Protein AF-A0A537H6X4-F1 (afdb_monomer_lite)

pLDDT: mean 89.97, std 8.45, range [54.62, 97.06]

Foldseek 3Di:
DDVVVVVVVLVVVLVVCCVVCVNVDDSLVSLLVVQVVCVVVVVDDPVNNVVSCVSNVVVVHDNDD

Secondary structure (DSSP, 8-sta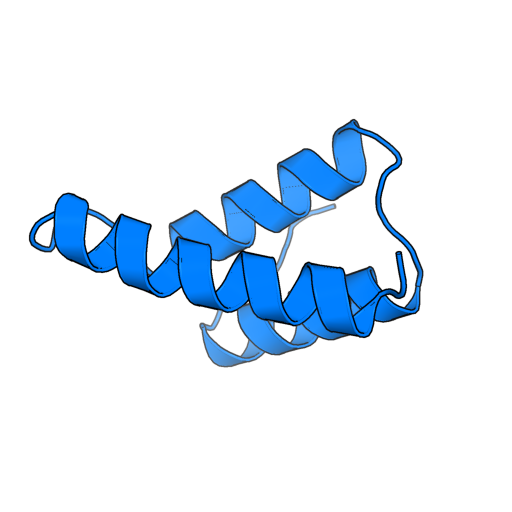te):
--HHHHHHHHHHHHHHHHHHTTTSS-HHHHHHHHHHHHHHTT---HHHHHHHHHHHHHTT-----

Structure (mmCIF, N/CA/C/O backbone):
data_AF-A0A537H6X4-F1
#
_entry.id   AF-A0A537H6X4-F1
#
loop_
_atom_site.group_PDB
_atom_site.id
_atom_site.type_symbol
_atom_site.label_atom_id
_atom_site.label_alt_id
_atom_site.label_comp_id
_atom_site.label_asym_id
_atom_site.label_entity_id
_atom_site.label_seq_id
_atom_site.pdbx_PDB_ins_code
_atom_site.Cartn_x
_atom_site.Cartn_y
_atom_site.Cartn_z
_atom_site.occupancy
_atom_site.B_iso_or_equiv
_atom_site.auth_seq_id
_atom_site.auth_comp_id
_atom_site.auth_asym_id
_atom_site.auth_atom_id
_atom_site.pdbx_PDB_model_num
ATOM 1 N N . MET A 1 1 ? 0.017 -5.258 -17.079 1.00 61.19 1 MET A N 1
ATOM 2 C CA . MET A 1 1 ? -0.644 -4.214 -16.263 1.00 61.19 1 MET A CA 1
ATOM 3 C C . MET A 1 1 ? 0.414 -3.184 -15.909 1.00 61.19 1 MET A C 1
ATOM 5 O O . MET A 1 1 ? 1.501 -3.609 -15.541 1.00 61.19 1 MET A O 1
ATOM 9 N N . ARG A 1 2 ? 0.195 -1.881 -16.125 1.00 86.00 2 ARG A N 1
ATOM 10 C CA . ARG A 1 2 ? 1.238 -0.876 -15.844 1.00 86.00 2 ARG A CA 1
ATOM 11 C C . ARG A 1 2 ? 1.249 -0.577 -14.348 1.00 86.00 2 ARG A C 1
ATOM 13 O O . ARG A 1 2 ? 0.186 -0.578 -13.736 1.00 86.00 2 ARG A O 1
ATOM 20 N N . ASP A 1 3 ? 2.406 -0.236 -13.784 1.00 87.69 3 ASP A N 1
ATOM 21 C CA . ASP A 1 3 ? 2.540 0.131 -12.361 1.00 87.69 3 ASP A CA 1
ATOM 22 C C . ASP A 1 3 ? 1.511 1.190 -11.935 1.00 87.69 3 ASP A C 1
ATOM 24 O O . ASP A 1 3 ? 0.969 1.135 -10.838 1.00 87.69 3 ASP A O 1
ATOM 28 N N . ARG A 1 4 ? 1.172 2.126 -12.831 1.00 90.00 4 ARG A N 1
ATOM 29 C CA . ARG A 1 4 ? 0.128 3.136 -12.605 1.00 90.00 4 ARG A CA 1
ATOM 30 C C . ARG A 1 4 ? -1.252 2.537 -12.337 1.00 90.00 4 ARG A C 1
ATOM 32 O O . ARG A 1 4 ? -1.959 3.024 -11.463 1.00 90.00 4 ARG A O 1
ATOM 39 N N . ASP A 1 5 ? -1.628 1.505 -13.085 1.00 93.50 5 ASP A N 1
ATOM 40 C CA . ASP A 1 5 ? -2.930 0.853 -12.941 1.00 93.50 5 ASP A CA 1
ATOM 41 C C . ASP A 1 5 ? -2.991 0.102 -11.592 1.00 93.50 5 ASP A C 1
ATOM 43 O O . ASP A 1 5 ? -3.999 0.170 -10.893 1.00 93.50 5 ASP A O 1
ATOM 47 N N . VAL A 1 6 ? -1.876 -0.520 -11.175 1.00 91.81 6 VAL A N 1
ATOM 48 C CA . VAL A 1 6 ? -1.728 -1.159 -9.851 1.00 91.81 6 VAL A CA 1
ATOM 49 C C . VAL A 1 6 ? -1.837 -0.127 -8.726 1.00 91.81 6 VAL A C 1
ATOM 51 O O . VAL A 1 6 ? -2.594 -0.326 -7.783 1.00 91.81 6 VAL A O 1
ATOM 54 N N . MET A 1 7 ? -1.103 0.986 -8.818 1.00 93.88 7 MET A N 1
ATOM 55 C CA . MET A 1 7 ? -1.105 2.031 -7.787 1.00 93.88 7 MET A CA 1
ATOM 56 C C . MET A 1 7 ? -2.499 2.642 -7.605 1.00 93.88 7 MET A C 1
ATOM 58 O O . MET A 1 7 ? -2.961 2.769 -6.474 1.00 93.88 7 MET A O 1
ATOM 62 N N . ASN A 1 8 ? -3.205 2.912 -8.708 1.00 95.31 8 ASN A N 1
ATOM 63 C CA . ASN A 1 8 ? -4.590 3.381 -8.662 1.00 95.31 8 ASN A CA 1
ATOM 64 C C . ASN A 1 8 ? -5.522 2.369 -7.975 1.00 95.31 8 ASN A C 1
ATOM 66 O O . ASN A 1 8 ? -6.388 2.761 -7.196 1.00 95.31 8 ASN A O 1
ATOM 70 N N . LEU A 1 9 ? -5.355 1.070 -8.248 1.00 95.44 9 LEU A N 1
ATOM 71 C CA . LEU A 1 9 ? -6.145 0.027 -7.592 1.00 95.44 9 LEU A CA 1
ATOM 72 C C . LEU A 1 9 ? -5.873 -0.014 -6.081 1.00 95.44 9 LEU A C 1
ATOM 74 O O . LEU A 1 9 ? -6.810 -0.111 -5.291 1.00 95.44 9 LEU A O 1
ATOM 78 N N . LEU A 1 10 ? -4.607 0.096 -5.670 1.00 95.50 10 LEU A N 1
ATOM 79 C CA . LEU A 1 10 ? -4.228 0.127 -4.256 1.00 95.50 10 LEU A CA 1
ATOM 80 C C . LEU A 1 10 ? -4.815 1.346 -3.529 1.00 95.50 10 LEU A C 1
ATOM 82 O O . LEU A 1 10 ? -5.231 1.211 -2.381 1.00 95.50 10 LEU A O 1
ATOM 86 N N . ASP A 1 11 ? -4.917 2.503 -4.185 1.00 95.88 11 ASP A N 1
ATOM 87 C CA . ASP A 1 11 ? -5.610 3.670 -3.620 1.00 95.88 11 ASP A CA 1
ATOM 88 C C . ASP A 1 11 ? -7.121 3.431 -3.466 1.00 95.88 11 ASP A C 1
ATOM 90 O O . ASP A 1 11 ? -7.726 3.811 -2.467 1.00 95.88 11 ASP A O 1
ATOM 94 N N . GLN A 1 12 ? -7.768 2.774 -4.432 1.00 97.06 12 GLN A N 1
ATOM 95 C CA . GLN A 1 12 ? -9.197 2.455 -4.326 1.00 97.06 12 GLN A CA 1
ATOM 96 C C . GLN A 1 12 ? -9.482 1.460 -3.195 1.00 97.06 12 GLN A C 1
ATOM 98 O O . GLN A 1 12 ? -10.468 1.604 -2.466 1.00 97.06 12 GLN A O 1
ATOM 103 N N . LEU A 1 13 ? -8.604 0.470 -3.026 1.00 96.44 13 LEU A N 1
ATOM 104 C CA . LEU A 1 13 ? -8.684 -0.501 -1.939 1.00 96.44 13 LEU A CA 1
ATOM 105 C C . LEU A 1 13 ? -8.457 0.144 -0.568 1.00 96.44 13 LEU A C 1
ATOM 107 O O . LEU A 1 13 ? -9.118 -0.260 0.385 1.00 96.44 13 LEU A O 1
ATOM 111 N N . GLU A 1 14 ? -7.613 1.178 -0.469 1.00 95.94 14 GLU A N 1
ATOM 112 C CA . GLU A 1 14 ? -7.474 1.982 0.751 1.00 95.94 14 GLU A CA 1
ATOM 113 C C . GLU A 1 14 ? -8.832 2.567 1.151 1.00 95.94 14 GLU A C 1
ATOM 115 O O . GLU A 1 14 ? -9.317 2.338 2.259 1.00 95.94 14 GLU A O 1
ATOM 120 N N . LEU A 1 15 ? -9.484 3.283 0.229 1.00 95.50 15 LEU A N 1
ATOM 121 C CA . LEU A 1 15 ? -10.772 3.931 0.487 1.00 95.50 15 LEU A CA 1
ATOM 122 C C . LEU A 1 15 ? -11.842 2.922 0.917 1.00 95.50 15 LEU A C 1
ATOM 124 O O . LEU A 1 15 ? -12.629 3.197 1.827 1.00 95.50 15 LEU A O 1
ATOM 128 N N . TYR A 1 16 ? -11.863 1.749 0.283 1.00 96.06 16 TYR A N 1
ATOM 129 C CA . TYR A 1 16 ? -12.754 0.662 0.667 1.00 96.06 16 TYR A CA 1
ATOM 130 C C . TYR A 1 16 ? -12.439 0.135 2.073 1.00 96.06 16 TYR A C 1
ATOM 132 O O . TYR A 1 16 ? -13.344 0.039 2.903 1.00 96.06 16 TYR A O 1
ATOM 140 N N . ALA A 1 17 ? -11.170 -0.156 2.366 1.00 94.56 17 ALA A N 1
ATOM 141 C CA . ALA A 1 17 ? -10.738 -0.693 3.653 1.00 94.56 17 ALA A CA 1
ATOM 142 C C . ALA A 1 17 ? -11.057 0.265 4.809 1.00 94.56 17 ALA A C 1
ATOM 144 O O . ALA A 1 17 ? -11.591 -0.162 5.832 1.00 94.56 17 ALA A O 1
ATOM 145 N N . LEU A 1 18 ? -10.820 1.567 4.628 1.00 94.38 18 LEU A N 1
ATOM 146 C CA . LEU A 1 18 ? -11.164 2.587 5.621 1.00 94.38 18 LEU A CA 1
ATOM 147 C C . LEU A 1 18 ? -12.676 2.687 5.840 1.00 94.38 18 LEU A C 1
ATOM 149 O O . LEU A 1 18 ? -13.134 2.785 6.979 1.00 94.38 18 LEU A O 1
ATOM 153 N N . ARG A 1 19 ? -13.464 2.632 4.757 1.00 93.94 19 ARG A N 1
ATOM 154 C CA . ARG A 1 19 ? -14.930 2.672 4.830 1.00 93.94 19 ARG A CA 1
ATOM 155 C C . ARG A 1 19 ? -15.482 1.465 5.587 1.00 93.94 19 ARG A C 1
ATOM 157 O O . ARG A 1 19 ? -16.318 1.629 6.472 1.00 93.94 19 ARG A O 1
ATOM 164 N N . VAL A 1 20 ? -15.030 0.262 5.240 1.00 94.62 20 VAL A N 1
ATOM 165 C CA . VAL A 1 20 ? -15.500 -0.986 5.859 1.00 94.62 20 VAL A CA 1
ATOM 166 C C . VAL A 1 20 ? -15.001 -1.124 7.294 1.00 94.62 20 VAL A C 1
ATOM 168 O O . VAL A 1 20 ? -15.742 -1.604 8.149 1.00 94.62 20 VAL A O 1
ATOM 171 N N . GLY A 1 21 ? -13.793 -0.641 7.584 1.00 88.75 21 GLY A N 1
ATOM 172 C CA . GLY A 1 21 ? -13.209 -0.647 8.922 1.00 88.75 21 GLY A CA 1
ATOM 173 C C . GLY A 1 21 ? -13.908 0.270 9.930 1.00 88.75 21 GLY A C 1
ATOM 174 O O . GLY A 1 21 ? -13.590 0.197 11.109 1.00 88.75 21 GLY A O 1
ATOM 175 N N . LYS A 1 22 ? -14.853 1.131 9.517 1.00 86.50 22 LYS A N 1
ATOM 176 C CA . LYS A 1 22 ? -15.656 1.995 10.413 1.00 86.50 22 LYS A CA 1
ATOM 177 C C . LYS A 1 22 ? -14.825 2.723 11.492 1.00 86.50 22 LYS A C 1
ATOM 179 O O . LYS A 1 22 ? -15.236 2.812 12.644 1.00 86.50 22 LYS A O 1
ATOM 184 N N . GLY A 1 23 ? -13.649 3.231 11.118 1.00 81.94 23 GLY A N 1
ATOM 185 C CA . GLY A 1 23 ? -12.759 3.982 12.012 1.00 81.94 23 GLY A CA 1
ATOM 186 C C . GLY A 1 23 ? -11.762 3.150 12.829 1.00 81.94 23 GLY A C 1
ATOM 187 O O . GLY A 1 23 ? -10.927 3.738 13.507 1.00 81.94 23 GLY A O 1
ATOM 188 N N . THR A 1 24 ? -11.790 1.814 12.751 1.00 85.62 24 THR A N 1
ATOM 189 C CA . THR A 1 24 ? -10.747 0.955 13.352 1.00 85.62 24 THR A CA 1
ATOM 190 C C . THR A 1 24 ? -9.553 0.743 12.423 1.00 85.62 24 THR A C 1
ATOM 192 O O . THR A 1 24 ? -8.446 0.483 12.887 1.00 85.62 24 THR A O 1
ATOM 195 N N . ALA A 1 25 ? -9.762 0.871 11.110 1.00 86.44 25 ALA A N 1
ATOM 196 C CA . ALA A 1 25 ? -8.704 0.791 10.113 1.00 86.44 25 ALA A CA 1
ATOM 197 C C . ALA A 1 25 ? -8.007 2.147 9.955 1.00 86.44 25 ALA A C 1
ATOM 199 O O . ALA A 1 25 ? -8.664 3.169 9.743 1.00 86.44 25 ALA A O 1
ATOM 200 N N . SER A 1 26 ? -6.675 2.147 10.006 1.00 93.06 26 SER A N 1
ATOM 201 C CA . SER A 1 26 ? -5.864 3.336 9.755 1.00 93.06 26 SER A CA 1
ATOM 202 C C . SER A 1 26 ? -5.226 3.290 8.364 1.00 93.06 26 SER A C 1
ATOM 204 O O . SER A 1 26 ? -4.841 2.227 7.869 1.00 93.06 26 SER A O 1
ATOM 206 N N . GLN A 1 27 ? -5.067 4.461 7.739 1.00 93.81 27 GLN A N 1
ATOM 207 C CA . GLN A 1 27 ? -4.335 4.591 6.469 1.00 93.81 27 GLN A CA 1
ATOM 208 C C . GLN A 1 27 ? -2.908 4.060 6.597 1.00 93.81 27 GLN A C 1
ATOM 210 O O . GLN A 1 27 ? -2.401 3.360 5.723 1.00 93.81 27 GLN A O 1
ATOM 215 N N . ARG A 1 28 ? -2.266 4.365 7.728 1.00 94.62 28 ARG A N 1
ATOM 216 C CA . ARG A 1 28 ? -0.906 3.928 8.034 1.00 94.62 28 ARG A CA 1
ATOM 217 C C . ARG A 1 28 ? -0.785 2.407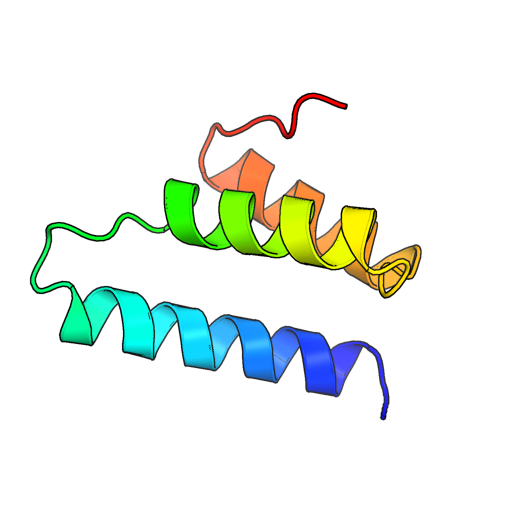 8.016 1.00 94.62 28 ARG A C 1
ATOM 219 O O . ARG A 1 28 ? 0.123 1.887 7.368 1.00 94.62 28 ARG A O 1
ATOM 226 N N . ASP A 1 29 ? -1.676 1.706 8.708 1.00 93.44 29 ASP A N 1
ATOM 227 C CA . ASP A 1 29 ? -1.608 0.248 8.816 1.00 93.44 29 ASP A CA 1
ATOM 228 C C . ASP A 1 29 ? -1.914 -0.420 7.479 1.00 93.44 29 ASP A C 1
ATOM 230 O O . ASP A 1 29 ? -1.235 -1.377 7.103 1.00 93.44 29 ASP A O 1
ATOM 234 N N . TYR A 1 30 ? -2.858 0.138 6.714 1.00 95.56 30 TYR A N 1
ATOM 235 C CA . TYR A 1 30 ? -3.145 -0.306 5.354 1.00 95.56 30 TYR A CA 1
ATOM 236 C C . TYR A 1 30 ? -1.902 -0.237 4.455 1.00 95.56 30 TYR A C 1
ATOM 238 O O . TYR A 1 30 ? -1.491 -1.244 3.876 1.00 95.56 30 TYR A O 1
ATOM 246 N N . TRP A 1 31 ? -1.246 0.923 4.371 1.00 95.81 31 TRP A N 1
ATOM 247 C CA . TRP A 1 31 ? -0.077 1.080 3.502 1.00 95.81 31 TRP A CA 1
ATOM 248 C C . TRP A 1 31 ? 1.137 0.276 3.981 1.00 95.81 31 TRP A C 1
ATOM 250 O O . TRP A 1 31 ? 1.913 -0.208 3.153 1.00 95.81 31 TRP A O 1
ATOM 260 N N . LEU A 1 32 ? 1.293 0.069 5.295 1.00 94.88 32 LEU A N 1
ATOM 261 C CA . LEU A 1 32 ? 2.315 -0.833 5.838 1.00 94.88 32 LEU A CA 1
ATOM 262 C C . LEU A 1 32 ? 2.044 -2.289 5.446 1.00 94.88 32 LEU A C 1
ATOM 264 O O . LEU A 1 32 ? 2.977 -2.998 5.062 1.00 94.88 32 LEU A O 1
ATOM 268 N N . PHE A 1 33 ? 0.787 -2.731 5.514 1.00 94.12 33 PHE A N 1
ATOM 269 C CA . PHE A 1 33 ? 0.374 -4.060 5.067 1.00 94.12 33 PHE A CA 1
ATOM 270 C C . PHE A 1 33 ? 0.645 -4.260 3.571 1.00 94.12 33 PHE A C 1
ATOM 272 O O . PHE A 1 33 ? 1.252 -5.264 3.189 1.00 94.12 33 PHE A O 1
ATOM 279 N N . VAL A 1 34 ? 0.270 -3.289 2.732 1.00 95.19 34 VAL A N 1
ATOM 280 C CA . VAL A 1 34 ? 0.528 -3.326 1.284 1.00 95.19 34 VAL A CA 1
ATOM 281 C C . VAL A 1 34 ? 2.026 -3.411 1.003 1.00 95.19 34 VAL A C 1
ATOM 283 O O . VAL A 1 34 ? 2.455 -4.292 0.260 1.00 95.19 34 VAL A O 1
ATOM 286 N N . TYR A 1 35 ? 2.843 -2.557 1.627 1.00 94.38 35 TYR A N 1
ATOM 287 C CA . TYR A 1 35 ? 4.294 -2.570 1.426 1.00 94.38 35 TYR A CA 1
ATOM 288 C C . TYR A 1 35 ? 4.913 -3.927 1.773 1.00 94.38 35 TYR A C 1
ATOM 290 O O . TYR A 1 35 ? 5.658 -4.487 0.967 1.00 94.38 35 TYR A O 1
ATOM 298 N N . LYS A 1 36 ? 4.568 -4.484 2.942 1.00 93.25 36 LYS A N 1
ATOM 299 C CA . LYS A 1 36 ? 5.072 -5.792 3.383 1.00 93.25 36 LYS A CA 1
ATOM 300 C C . LYS A 1 36 ? 4.643 -6.913 2.440 1.00 93.25 36 LYS A C 1
ATOM 302 O O . LYS A 1 36 ? 5.483 -7.723 2.066 1.00 93.25 36 LYS A O 1
ATOM 307 N N . SER A 1 37 ? 3.378 -6.921 2.021 1.00 93.25 37 SER A N 1
ATOM 308 C CA . SER A 1 37 ? 2.823 -7.951 1.131 1.00 93.25 37 SER A CA 1
ATOM 309 C C . SER A 1 37 ? 3.453 -7.912 -0.263 1.00 93.25 37 SER A C 1
ATOM 311 O O . SER A 1 37 ? 3.795 -8.946 -0.829 1.00 93.25 37 SER A O 1
ATOM 313 N N . MET A 1 38 ? 3.667 -6.715 -0.812 1.00 92.44 38 MET A N 1
ATOM 314 C CA . MET A 1 38 ? 4.306 -6.542 -2.119 1.00 92.44 38 MET A CA 1
ATOM 315 C C . MET A 1 38 ? 5.798 -6.905 -2.076 1.00 92.44 38 MET A C 1
ATOM 317 O O . MET A 1 38 ? 6.307 -7.506 -3.024 1.00 92.44 38 MET A O 1
ATOM 321 N N . LYS A 1 39 ? 6.496 -6.573 -0.974 1.00 90.56 39 LYS A N 1
ATOM 322 C CA . LYS A 1 39 ? 7.910 -6.926 -0.755 1.00 90.56 39 LYS A CA 1
ATOM 323 C C . LYS A 1 39 ? 8.080 -8.444 -0.609 1.00 90.56 39 LYS A C 1
ATOM 325 O O . LYS A 1 39 ? 8.946 -9.007 -1.269 1.00 90.56 39 LYS A O 1
ATOM 330 N N . SER A 1 40 ? 7.244 -9.111 0.193 1.00 89.94 40 SER A N 1
ATOM 331 C CA . SER A 1 40 ? 7.325 -10.565 0.408 1.00 89.94 40 SER A CA 1
ATOM 332 C C . SER A 1 40 ? 6.906 -11.382 -0.815 1.00 89.94 40 SER A C 1
ATOM 334 O O . SER A 1 40 ? 7.503 -12.418 -1.089 1.00 89.94 40 SER A O 1
ATOM 336 N N . GLY A 1 41 ? 5.921 -10.906 -1.579 1.00 87.69 41 GLY A N 1
ATOM 337 C CA . GLY A 1 41 ? 5.452 -11.569 -2.795 1.00 87.69 41 GLY A CA 1
ATOM 338 C C . GLY A 1 41 ? 6.359 -11.392 -4.016 1.00 87.69 41 GLY A C 1
ATOM 339 O O . GLY A 1 41 ? 6.014 -11.899 -5.079 1.00 87.69 41 GLY A O 1
ATOM 340 N N . LEU A 1 42 ? 7.474 -10.653 -3.903 1.00 82.19 42 LEU A N 1
ATOM 341 C CA . LEU A 1 42 ? 8.333 -10.256 -5.034 1.00 82.19 42 LEU A CA 1
ATOM 342 C C . LEU A 1 42 ? 7.562 -9.522 -6.151 1.00 82.19 42 LEU A C 1
ATOM 344 O O . LEU A 1 42 ? 7.946 -9.547 -7.318 1.00 82.19 42 LEU A O 1
ATOM 348 N N . LEU A 1 43 ? 6.477 -8.832 -5.784 1.00 82.50 43 LEU A N 1
ATOM 349 C CA . LEU A 1 43 ? 5.622 -8.057 -6.692 1.00 82.50 43 LEU A CA 1
ATOM 350 C C . LEU A 1 43 ? 6.055 -6.582 -6.778 1.00 82.50 43 LEU A C 1
ATOM 352 O O . LEU A 1 43 ? 5.414 -5.775 -7.449 1.00 82.50 43 LEU A O 1
ATOM 356 N N . MET A 1 44 ? 7.122 -6.212 -6.064 1.00 89.31 44 MET A N 1
ATOM 357 C CA . MET A 1 44 ? 7.581 -4.836 -5.914 1.00 89.31 44 MET A CA 1
ATOM 358 C C . MET A 1 44 ? 8.506 -4.410 -7.062 1.00 89.31 44 MET A C 1
ATOM 360 O O . MET A 1 44 ? 9.647 -4.860 -7.161 1.00 89.31 44 MET A O 1
ATOM 364 N N . THR A 1 45 ? 8.051 -3.474 -7.895 1.00 91.44 45 THR A N 1
ATOM 365 C CA . THR A 1 45 ? 8.916 -2.748 -8.838 1.00 91.44 45 THR A CA 1
ATOM 366 C C . THR A 1 45 ? 9.520 -1.519 -8.159 1.00 91.44 45 THR A C 1
ATOM 368 O O . THR A 1 45 ? 8.981 -1.007 -7.178 1.00 91.44 45 THR A O 1
ATOM 371 N N . LYS A 1 46 ? 10.606 -0.970 -8.718 1.00 90.69 46 LYS A N 1
ATOM 372 C CA . LYS A 1 46 ? 11.233 0.265 -8.203 1.00 90.69 46 LYS A CA 1
ATOM 373 C C . LYS A 1 46 ? 10.265 1.453 -8.156 1.00 90.69 46 LYS A C 1
ATOM 375 O O . LYS A 1 46 ? 10.317 2.265 -7.234 1.00 90.69 46 LYS A O 1
ATOM 380 N N . THR A 1 47 ? 9.384 1.566 -9.151 1.00 91.88 47 THR A N 1
ATOM 381 C CA . THR A 1 47 ? 8.376 2.633 -9.211 1.00 91.88 47 THR A CA 1
ATOM 382 C C . THR A 1 47 ? 7.358 2.482 -8.086 1.00 91.88 47 THR A C 1
ATOM 384 O O . THR A 1 47 ? 7.081 3.454 -7.384 1.00 91.88 47 THR A O 1
ATOM 387 N N . MET A 1 48 ? 6.851 1.264 -7.874 1.00 91.81 48 MET A N 1
ATOM 388 C CA . MET A 1 48 ? 5.921 0.970 -6.782 1.00 91.81 48 MET A CA 1
ATOM 389 C C . MET A 1 48 ? 6.572 1.166 -5.414 1.00 91.81 48 MET A C 1
ATOM 391 O O . MET A 1 48 ? 5.966 1.758 -4.526 1.00 91.81 48 MET A O 1
ATOM 395 N N . GLU A 1 49 ? 7.829 0.761 -5.250 1.00 92.94 49 GLU A N 1
ATOM 396 C CA . GLU A 1 49 ? 8.566 0.963 -4.005 1.00 92.94 49 GLU A CA 1
ATOM 397 C C . GLU A 1 49 ? 8.697 2.453 -3.666 1.00 92.94 49 GLU A C 1
ATOM 399 O O . GLU A 1 49 ? 8.418 2.866 -2.539 1.00 92.94 49 GLU A O 1
ATOM 404 N N . LYS A 1 50 ? 9.060 3.284 -4.653 1.00 93.50 50 LYS A N 1
ATOM 405 C CA . LYS A 1 50 ? 9.133 4.742 -4.491 1.00 93.50 50 LYS A CA 1
ATOM 406 C C . LYS A 1 50 ? 7.774 5.331 -4.109 1.00 93.50 50 LYS A C 1
ATOM 408 O O . LYS A 1 50 ? 7.705 6.166 -3.208 1.00 93.50 50 LYS A O 1
ATOM 413 N N . TYR A 1 51 ? 6.709 4.890 -4.773 1.00 92.94 51 TYR A N 1
ATOM 414 C CA . TYR A 1 51 ? 5.344 5.326 -4.493 1.00 92.94 51 TYR A CA 1
ATOM 415 C C . TYR A 1 51 ? 4.904 4.991 -3.063 1.00 92.94 51 TYR A C 1
ATOM 417 O O . TYR A 1 51 ? 4.446 5.864 -2.325 1.00 92.94 51 TYR A O 1
ATOM 425 N N . LEU A 1 52 ? 5.103 3.743 -2.641 1.00 93.12 52 LEU A N 1
ATOM 426 C CA . LEU A 1 52 ? 4.714 3.278 -1.312 1.00 93.12 52 LEU A CA 1
ATOM 427 C C . LEU A 1 52 ? 5.542 3.948 -0.213 1.00 93.12 52 LEU A C 1
ATOM 429 O O . LEU A 1 52 ? 4.990 4.345 0.812 1.00 93.12 52 LEU A O 1
ATOM 433 N N . LYS A 1 53 ? 6.848 4.152 -0.434 1.00 93.38 53 LYS A N 1
ATOM 434 C CA . LYS A 1 53 ? 7.697 4.925 0.485 1.00 93.38 53 LYS A CA 1
ATOM 435 C C . LYS A 1 53 ? 7.208 6.367 0.625 1.00 93.38 53 LYS A C 1
ATOM 437 O O . LYS A 1 53 ? 7.150 6.861 1.746 1.00 93.38 53 LYS A O 1
ATOM 442 N N . TYR A 1 54 ? 6.807 7.015 -0.471 1.00 93.06 54 TYR A N 1
ATOM 443 C CA . TYR A 1 54 ? 6.240 8.367 -0.436 1.00 93.06 54 TYR A CA 1
ATOM 444 C C . TYR A 1 54 ? 4.935 8.431 0.377 1.00 93.06 54 TYR A C 1
ATOM 446 O O . TYR A 1 54 ? 4.809 9.278 1.262 1.00 93.06 54 TYR A O 1
ATOM 454 N N . LYS A 1 55 ? 3.998 7.498 0.154 1.00 93.44 55 LYS A N 1
ATOM 455 C CA . LYS A 1 55 ? 2.754 7.390 0.941 1.00 93.44 55 LYS A CA 1
ATOM 456 C C . LYS A 1 55 ? 3.036 7.214 2.432 1.00 93.44 55 LYS A C 1
ATOM 458 O O . LYS A 1 55 ? 2.492 7.943 3.254 1.00 93.44 55 LYS A O 1
ATOM 463 N N . LEU A 1 56 ? 3.919 6.277 2.778 1.00 94.62 56 LEU A N 1
ATOM 464 C CA . LEU A 1 56 ? 4.273 5.986 4.167 1.00 94.62 56 LEU A CA 1
ATOM 465 C C . LEU A 1 56 ? 4.943 7.182 4.853 1.00 94.62 56 LEU A C 1
ATOM 467 O O . LEU A 1 56 ? 4.577 7.512 5.98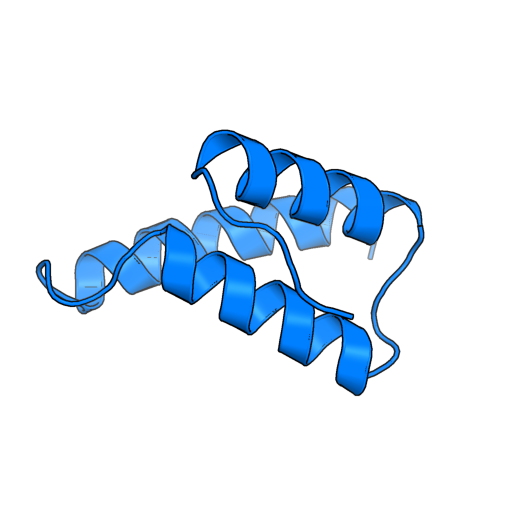0 1.00 94.62 56 LEU A O 1
ATOM 471 N N . GLN A 1 57 ? 5.848 7.882 4.162 1.00 93.00 57 GLN A N 1
ATOM 472 C CA . GLN A 1 57 ? 6.465 9.110 4.673 1.00 93.00 57 GLN A CA 1
ATOM 473 C C . GLN A 1 57 ? 5.425 10.193 4.979 1.00 93.00 57 GLN A C 1
ATOM 475 O O . GLN A 1 57 ? 5.489 10.796 6.049 1.00 93.00 57 GLN A O 1
ATOM 480 N N . GLY A 1 58 ? 4.441 10.392 4.094 1.00 92.44 58 GLY A N 1
ATOM 481 C CA . GLY A 1 58 ? 3.330 11.325 4.322 1.00 92.44 58 GLY A C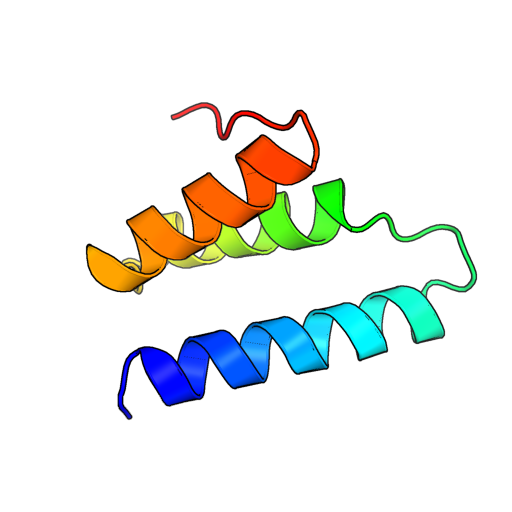A 1
ATOM 482 C C . GLY A 1 58 ? 2.478 10.986 5.551 1.00 92.44 58 GLY A C 1
ATOM 483 O O . GLY A 1 58 ? 1.853 11.868 6.129 1.00 92.44 58 GLY A O 1
ATOM 484 N N . LEU A 1 59 ? 2.505 9.726 5.992 1.00 92.69 59 LEU A N 1
ATOM 485 C CA . LEU A 1 59 ? 1.787 9.222 7.165 1.00 92.69 59 LEU A CA 1
ATOM 486 C C . LEU A 1 59 ? 2.677 9.108 8.416 1.00 92.69 59 LEU A C 1
ATOM 488 O O . LEU A 1 59 ? 2.275 8.497 9.408 1.00 92.69 59 LEU A O 1
ATOM 492 N N . GLY A 1 60 ? 3.908 9.634 8.376 1.00 90.81 60 GLY A N 1
ATOM 493 C CA . GLY A 1 60 ? 4.876 9.505 9.471 1.00 90.81 60 GLY A CA 1
ATOM 494 C C . GLY A 1 60 ? 5.319 8.060 9.736 1.00 90.81 60 GLY A C 1
ATOM 495 O O . GLY A 1 60 ? 5.852 7.752 10.802 1.00 90.81 60 GLY A O 1
ATOM 496 N N . ALA A 1 61 ? 5.095 7.156 8.783 1.00 85.31 61 ALA A N 1
ATOM 497 C CA . ALA A 1 61 ? 5.463 5.756 8.873 1.00 85.31 61 ALA A CA 1
ATOM 498 C C . ALA A 1 61 ? 6.758 5.505 8.099 1.00 85.31 61 ALA A C 1
ATOM 500 O O . ALA A 1 61 ? 6.921 5.922 6.953 1.00 85.31 61 ALA A O 1
ATOM 501 N N . LYS A 1 62 ? 7.692 4.782 8.717 1.00 78.44 62 LYS A N 1
ATOM 502 C CA . LYS A 1 62 ? 8.860 4.250 8.016 1.00 78.44 62 LYS A CA 1
ATOM 503 C C . LYS A 1 62 ? 8.669 2.747 7.854 1.00 78.44 62 LYS A C 1
ATOM 505 O O . LYS A 1 62 ? 8.499 2.071 8.871 1.00 78.44 62 LYS A O 1
ATOM 510 N N . PRO A 1 63 ? 8.671 2.213 6.623 1.00 67.44 63 PRO A N 1
ATOM 511 C CA . PRO A 1 63 ? 8.793 0.777 6.455 1.00 67.44 63 PRO A CA 1
ATOM 512 C C . PRO A 1 63 ? 10.151 0.364 7.035 1.00 67.44 63 PRO A C 1
ATOM 514 O O . PRO A 1 63 ? 11.183 0.848 6.578 1.00 67.44 63 PRO A O 1
ATOM 517 N N . GLN A 1 64 ? 10.144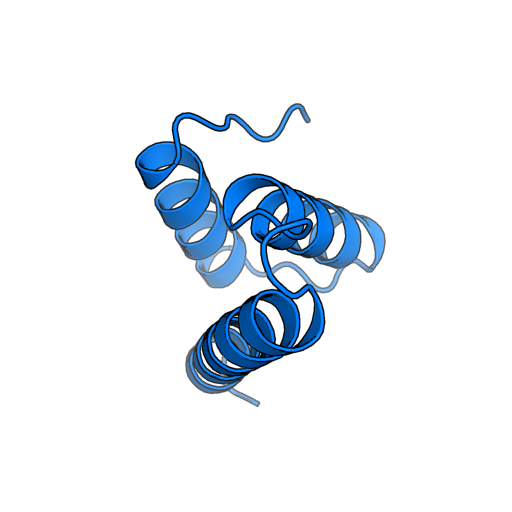 -0.447 8.093 1.00 60.72 64 GLN A N 1
ATOM 518 C CA . GLN A 1 64 ? 11.353 -1.141 8.534 1.00 60.72 64 GLN A CA 1
ATOM 519 C C . GLN A 1 6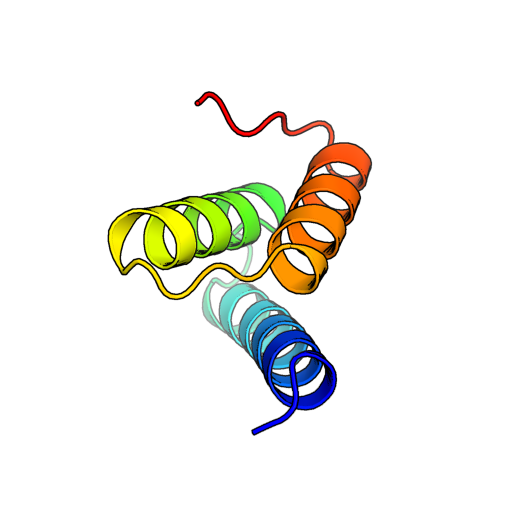4 ? 11.646 -2.253 7.528 1.00 60.72 64 GLN A C 1
ATOM 521 O O . GLN A 1 64 ? 10.711 -2.892 7.033 1.00 60.72 64 GLN A O 1
ATOM 526 N N . ASP A 1 65 ? 12.921 -2.394 7.177 1.00 54.62 65 ASP A N 1
ATOM 527 C CA . ASP A 1 65 ? 13.370 -3.342 6.163 1.00 54.62 65 ASP A CA 1
ATOM 528 C C . ASP A 1 65 ? 13.291 -4.799 6.607 1.00 54.62 65 ASP A C 1
ATOM 530 O O . ASP A 1 65 ? 13.555 -5.084 7.795 1.00 54.62 65 ASP A O 1
#

Radius of gyration: 11.55 Å; chains: 1; bounding box: 29×23×30 Å

Sequence (65 aa):
MRDRDVMNLLDQLELYALRVGKGTASQRDYWLFVYKSMKSGLLMTKTMEKYLKYKLQGLGAKPQD